Protein AF-A0AAD2K607-F1 (afdb_monomer_lite)

Radius of gyration: 15.29 Å; chains: 1; bounding box: 48×32×32 Å

Secondary structure (DSSP, 8-state):
---EEEPTT--HHHHHTSS-SEEEEE--EETTEE-S-TTT-----BTTB----THHHHHHHHHHHHHHHHSSTTSPPEEEEEPPTT-GGGSTTT---SSSEEEEEETTTTEEEEEEEHHHHHHHHHHHH--

pLDDT: mean 74.1, std 17.43, range [37.09, 93.81]

Structure (mmCIF, N/CA/C/O backbone):
data_AF-A0AAD2K607-F1
#
_entry.id   AF-A0AAD2K607-F1
#
loop_
_atom_site.group_PDB
_atom_site.id
_atom_site.type_symbol
_atom_site.label_atom_id
_atom_site.label_alt_id
_atom_site.label_comp_id
_atom_site.label_asym_id
_atom_site.label_entity_id
_atom_site.label_seq_id
_atom_site.pdbx_PDB_ins_code
_atom_site.Cartn_x
_atom_site.Cartn_y
_atom_site.Cartn_z
_atom_site.occupancy
_atom_site.B_iso_or_equiv
_atom_site.auth_seq_id
_atom_site.auth_comp_id
_atom_site.auth_asym_id
_atom_site.auth_atom_id
_atom_site.pdbx_PDB_model_num
ATOM 1 N N . MET A 1 1 ? -11.367 -6.293 9.780 1.00 55.34 1 MET A N 1
ATOM 2 C CA . MET A 1 1 ? -11.963 -6.251 8.410 1.00 55.34 1 MET A CA 1
ATOM 3 C C . MET A 1 1 ? -10.911 -6.763 7.433 1.00 55.34 1 MET A C 1
ATOM 5 O O . MET A 1 1 ? -9.760 -6.421 7.649 1.00 55.34 1 MET A O 1
ATOM 9 N N . PRO A 1 2 ? -11.234 -7.590 6.424 1.00 74.88 2 PRO A N 1
ATOM 10 C CA . PRO A 1 2 ? -10.202 -8.334 5.710 1.00 74.88 2 PRO A CA 1
ATOM 11 C C . PRO A 1 2 ? -9.373 -7.451 4.775 1.00 74.88 2 PRO A C 1
ATOM 13 O O . PRO A 1 2 ? -9.893 -6.552 4.115 1.00 74.88 2 PRO A O 1
ATOM 16 N N . LEU A 1 3 ? -8.086 -7.777 4.711 1.00 82.38 3 LEU A N 1
ATOM 17 C CA . LEU A 1 3 ? -7.164 -7.411 3.646 1.00 82.38 3 LEU A CA 1
ATOM 18 C C . LEU A 1 3 ? -7.767 -7.818 2.291 1.00 82.38 3 LEU A C 1
ATOM 20 O O . LEU A 1 3 ? -8.110 -8.986 2.090 1.00 82.38 3 LEU A O 1
ATOM 24 N N . THR A 1 4 ? -7.925 -6.874 1.367 1.00 86.25 4 THR A N 1
ATOM 25 C CA . THR A 1 4 ? -8.497 -7.144 0.039 1.00 86.25 4 THR A CA 1
ATOM 26 C C . THR A 1 4 ? -7.417 -7.126 -1.027 1.00 86.25 4 THR A C 1
ATOM 28 O O . THR A 1 4 ? -6.474 -6.349 -0.958 1.00 86.25 4 THR A O 1
ATOM 31 N N . ILE A 1 5 ? -7.545 -7.978 -2.041 1.00 84.81 5 ILE A N 1
ATOM 32 C CA . ILE A 1 5 ? -6.629 -7.982 -3.183 1.00 84.81 5 ILE A CA 1
ATOM 33 C C . ILE A 1 5 ? -7.297 -7.259 -4.349 1.00 84.81 5 ILE A C 1
ATOM 35 O O . ILE A 1 5 ? -8.440 -7.551 -4.705 1.00 84.81 5 ILE A O 1
ATOM 39 N N . VAL A 1 6 ? -6.576 -6.316 -4.949 1.00 85.12 6 VAL A N 1
ATOM 40 C CA . VAL A 1 6 ? -7.040 -5.498 -6.067 1.00 85.12 6 VAL A CA 1
ATOM 41 C C . VAL A 1 6 ? -6.417 -5.997 -7.378 1.00 85.12 6 VAL A C 1
ATOM 43 O O . VAL A 1 6 ? -5.220 -6.297 -7.407 1.00 85.12 6 VAL A O 1
ATOM 46 N N . PRO A 1 7 ? -7.186 -6.079 -8.482 1.00 78.56 7 PRO A N 1
ATOM 47 C CA . PRO A 1 7 ? -6.651 -6.457 -9.787 1.00 78.56 7 PRO A CA 1
ATOM 48 C C . PRO A 1 7 ? -5.507 -5.539 -10.237 1.00 78.56 7 PRO A C 1
ATOM 50 O O . PRO A 1 7 ? -5.608 -4.315 -10.121 1.00 78.56 7 PRO A O 1
ATOM 53 N N . ALA A 1 8 ? -4.451 -6.117 -10.817 1.00 69.25 8 ALA A N 1
ATOM 54 C CA . ALA A 1 8 ? -3.240 -5.395 -11.233 1.00 69.25 8 ALA A CA 1
ATOM 55 C C . ALA A 1 8 ? -3.479 -4.309 -12.305 1.00 69.25 8 ALA A C 1
ATOM 57 O O . ALA A 1 8 ? -2.668 -3.403 -12.481 1.00 69.25 8 ALA A O 1
ATOM 58 N N . ASN A 1 9 ? -4.594 -4.396 -13.035 1.00 72.69 9 ASN A N 1
ATOM 59 C CA . ASN A 1 9 ? -5.009 -3.449 -14.073 1.00 72.69 9 ASN A CA 1
ATOM 60 C C . ASN A 1 9 ? -5.931 -2.331 -13.555 1.00 72.69 9 ASN A C 1
ATOM 62 O O . ASN A 1 9 ? -6.478 -1.570 -14.353 1.00 72.69 9 ASN A O 1
ATOM 66 N N . THR A 1 10 ? -6.135 -2.236 -12.241 1.00 83.50 10 THR A N 1
ATOM 67 C CA . THR A 1 10 ? -6.993 -1.202 -11.656 1.00 83.50 10 THR A CA 1
ATOM 68 C C . THR A 1 10 ? -6.381 0.179 -11.870 1.00 83.50 10 THR A C 1
ATOM 70 O O . THR A 1 10 ? -5.202 0.400 -11.593 1.00 83.50 10 THR A O 1
ATOM 73 N N . ALA A 1 11 ? -7.185 1.124 -12.360 1.00 85.19 11 ALA A N 1
ATOM 74 C CA . ALA A 1 11 ? -6.729 2.489 -12.593 1.00 85.19 11 ALA A CA 1
ATOM 75 C C . ALA A 1 11 ? -6.311 3.165 -11.269 1.00 85.19 11 ALA A C 1
ATOM 77 O O . ALA A 1 11 ? -7.030 3.027 -10.277 1.00 85.19 11 ALA A O 1
ATOM 78 N N . PRO A 1 12 ? -5.222 3.959 -11.241 1.00 85.12 12 PRO A N 1
ATOM 79 C CA . PRO A 1 12 ? -4.769 4.621 -10.017 1.00 85.12 12 PRO A CA 1
ATOM 80 C C . PRO A 1 12 ? -5.841 5.488 -9.345 1.00 85.12 12 PRO A C 1
ATOM 82 O O . PRO A 1 12 ? -5.998 5.437 -8.131 1.00 85.12 12 PRO A O 1
ATOM 85 N N . ALA A 1 13 ? -6.634 6.224 -10.127 1.00 86.44 13 ALA A N 1
ATOM 86 C CA . ALA A 1 13 ? -7.725 7.039 -9.593 1.00 86.44 13 ALA A CA 1
ATOM 87 C C . ALA A 1 13 ? -8.802 6.195 -8.887 1.00 86.44 13 ALA A C 1
ATOM 89 O O . ALA A 1 13 ? -9.288 6.586 -7.833 1.00 86.44 13 ALA A O 1
ATOM 90 N N . ALA A 1 14 ? -9.105 4.998 -9.402 1.00 87.50 14 ALA A N 1
ATOM 91 C CA . ALA A 1 14 ? -10.102 4.112 -8.805 1.00 87.50 14 ALA A CA 1
ATOM 92 C C . ALA A 1 14 ? -9.671 3.573 -7.432 1.00 87.50 14 ALA A C 1
ATOM 94 O O . ALA A 1 14 ? -10.523 3.169 -6.647 1.00 87.50 14 ALA A O 1
ATOM 95 N N . LEU A 1 15 ? -8.367 3.577 -7.123 1.00 87.19 15 LEU A N 1
ATOM 96 C CA . LEU A 1 15 ? -7.866 3.210 -5.797 1.00 87.19 15 LEU A CA 1
ATOM 97 C C . LEU A 1 15 ? -8.188 4.264 -4.732 1.00 87.19 15 LEU A C 1
ATOM 99 O O . LEU A 1 15 ? -8.294 3.912 -3.563 1.00 87.19 15 LEU A O 1
ATOM 103 N N . LEU A 1 16 ? -8.356 5.531 -5.119 1.00 87.75 16 LEU A N 1
ATOM 104 C CA . LEU A 1 16 ? -8.701 6.617 -4.196 1.00 87.75 16 LEU A CA 1
ATOM 105 C C . LEU A 1 16 ? -10.179 6.592 -3.782 1.00 87.75 16 LEU A C 1
ATOM 107 O O . LEU A 1 16 ? -10.528 7.091 -2.718 1.00 87.75 16 LEU A O 1
ATOM 111 N N . ASP A 1 17 ? -11.043 6.002 -4.610 1.00 86.94 17 ASP A N 1
ATOM 112 C CA . ASP A 1 17 ? -12.476 5.831 -4.333 1.00 86.94 17 ASP A CA 1
ATOM 113 C C . ASP A 1 17 ? -12.786 4.608 -3.458 1.00 86.94 17 ASP A C 1
ATOM 115 O O . ASP A 1 17 ? -13.943 4.344 -3.117 1.00 86.94 17 ASP A O 1
ATOM 119 N N . ARG A 1 18 ? -11.763 3.826 -3.116 1.00 87.31 18 ARG A N 1
ATOM 120 C CA . ARG A 1 18 ? -11.929 2.586 -2.375 1.00 87.31 18 ARG A CA 1
ATOM 121 C C . ARG A 1 18 ? -12.277 2.825 -0.900 1.00 87.31 18 ARG A C 1
ATOM 123 O O . ARG A 1 18 ? -11.847 3.811 -0.306 1.00 87.31 18 ARG A O 1
ATOM 130 N N . PRO A 1 19 ? -13.024 1.899 -0.270 1.00 86.06 19 PRO A N 1
ATOM 131 C CA . PRO A 1 19 ? -13.371 2.003 1.143 1.00 86.06 19 PRO A CA 1
ATOM 132 C C . PRO A 1 19 ? -12.206 1.653 2.080 1.00 86.06 19 PRO A C 1
ATOM 134 O O . PRO A 1 19 ? -12.341 1.829 3.289 1.00 86.06 19 PRO A O 1
ATOM 137 N N . GLU A 1 20 ? -11.089 1.113 1.585 1.00 89.06 20 GLU A N 1
ATOM 138 C CA . GLU A 1 20 ? -9.896 0.855 2.391 1.00 89.06 20 GLU A CA 1
ATOM 139 C C . GLU A 1 20 ? -9.140 2.150 2.722 1.00 89.06 20 GLU A C 1
ATOM 141 O O . GLU A 1 20 ? -9.141 3.112 1.966 1.00 89.06 20 GLU A O 1
ATOM 146 N N . GLY A 1 21 ? -8.529 2.214 3.909 1.00 89.19 21 GLY A N 1
ATOM 147 C CA . GLY A 1 21 ? -7.772 3.405 4.339 1.00 89.19 21 GLY A CA 1
ATOM 148 C C . GLY A 1 21 ? -6.302 3.346 3.937 1.00 89.19 21 GLY A C 1
ATOM 149 O O . GLY A 1 21 ? -5.580 4.333 4.053 1.00 89.19 21 GLY A O 1
ATOM 150 N N . TYR A 1 22 ? -5.858 2.173 3.494 1.00 91.94 22 TYR A N 1
ATOM 151 C CA . TYR A 1 22 ? -4.468 1.873 3.214 1.00 91.94 22 TYR A CA 1
ATOM 152 C C . TYR A 1 22 ? -4.366 1.085 1.912 1.00 91.94 22 TYR A C 1
ATOM 154 O O . TYR A 1 22 ? -5.169 0.190 1.649 1.00 91.94 22 TYR A O 1
ATOM 162 N N . LEU A 1 23 ? -3.358 1.408 1.114 1.00 91.19 23 LEU A N 1
ATOM 163 C CA . LEU A 1 23 ? -3.007 0.707 -0.111 1.00 91.19 23 LEU A CA 1
ATOM 164 C C . LEU A 1 23 ? -1.598 0.147 0.056 1.00 91.19 23 LEU A C 1
ATOM 166 O O . LEU A 1 23 ? -0.674 0.890 0.379 1.00 91.19 23 LEU A O 1
ATOM 170 N N . VAL A 1 24 ? -1.432 -1.152 -0.154 1.00 89.19 24 VAL A N 1
ATOM 171 C CA . VAL A 1 24 ? -0.143 -1.839 -0.052 1.00 89.19 24 VAL A CA 1
ATOM 172 C C . VAL A 1 24 ? 0.294 -2.228 -1.454 1.00 89.19 24 VAL A C 1
ATOM 174 O O . VAL A 1 24 ? -0.327 -3.076 -2.089 1.00 89.19 24 VAL A O 1
ATOM 177 N N . PHE A 1 25 ? 1.349 -1.594 -1.949 1.00 86.31 25 PHE A N 1
ATOM 178 C CA . PHE A 1 25 ? 1.899 -1.842 -3.273 1.00 86.31 25 PHE A CA 1
ATOM 179 C C . PHE A 1 25 ? 3.087 -2.798 -3.185 1.00 86.31 25 PHE A C 1
ATOM 181 O O . PHE A 1 25 ? 4.110 -2.478 -2.571 1.00 86.31 25 PHE A O 1
ATOM 188 N N . TYR A 1 26 ? 2.961 -3.938 -3.859 1.00 77.94 26 TYR A N 1
ATOM 189 C CA . TYR A 1 26 ? 4.035 -4.916 -4.035 1.00 77.94 26 TYR A CA 1
ATOM 190 C C . TYR A 1 26 ? 4.560 -4.920 -5.476 1.00 77.94 26 TYR A C 1
ATOM 192 O O . TYR A 1 26 ? 3.905 -4.454 -6.416 1.00 77.94 26 TYR A O 1
ATOM 200 N N . SER A 1 27 ? 5.763 -5.467 -5.655 1.00 66.25 27 SER A N 1
ATOM 201 C CA . SER A 1 27 ? 6.216 -5.982 -6.954 1.00 66.25 27 SER A CA 1
ATOM 202 C C . SER A 1 27 ? 5.412 -7.216 -7.374 1.00 66.25 27 SER A C 1
ATOM 204 O O . SER A 1 27 ? 4.710 -7.808 -6.563 1.00 66.25 27 SER A O 1
ATOM 206 N N . ASP A 1 28 ? 5.491 -7.514 -8.668 1.00 61.16 28 ASP A N 1
ATOM 207 C CA . ASP A 1 28 ? 4.701 -8.481 -9.438 1.00 61.16 28 ASP A CA 1
ATOM 208 C C . ASP A 1 28 ? 4.460 -9.860 -8.777 1.00 61.16 28 ASP A C 1
ATOM 210 O O . ASP A 1 28 ? 5.180 -10.300 -7.882 1.00 61.16 28 ASP A O 1
ATOM 214 N N . VAL A 1 29 ? 3.446 -10.575 -9.266 1.00 53.00 29 VAL A N 1
ATOM 215 C CA . VAL A 1 29 ? 3.216 -11.984 -8.926 1.00 53.00 29 VAL A CA 1
ATOM 216 C C . VAL A 1 29 ? 3.780 -12.832 -10.054 1.00 53.00 29 VAL A C 1
ATOM 218 O O . VAL A 1 29 ? 3.199 -12.915 -11.133 1.00 53.00 29 VAL A O 1
ATOM 221 N N . GLU A 1 30 ? 4.878 -13.519 -9.789 1.00 51.53 30 GLU A N 1
ATOM 222 C CA . GLU A 1 30 ? 5.362 -14.587 -10.657 1.00 51.53 30 GLU A CA 1
ATOM 223 C C . GLU A 1 30 ? 4.885 -15.931 -10.034 1.00 51.53 30 GLU A C 1
ATOM 225 O O . GLU A 1 30 ? 5.059 -16.189 -8.841 1.00 51.53 30 GLU A O 1
ATOM 230 N N . ASP A 1 31 ? 4.156 -16.749 -10.808 1.00 46.50 31 ASP A N 1
ATOM 231 C CA . ASP A 1 31 ? 3.612 -18.074 -10.425 1.00 46.50 31 ASP A CA 1
ATOM 232 C C . ASP A 1 31 ? 2.789 -18.150 -9.117 1.00 46.50 31 ASP A C 1
ATOM 234 O O . ASP A 1 31 ? 2.913 -19.083 -8.318 1.00 46.50 31 ASP A O 1
ATOM 238 N N . GLY A 1 32 ? 1.908 -17.174 -8.875 1.00 46.19 32 GLY A N 1
ATOM 239 C CA . GLY A 1 32 ? 1.027 -17.186 -7.697 1.00 46.19 32 GLY A CA 1
ATOM 240 C C . GLY A 1 32 ? 1.770 -16.997 -6.369 1.00 46.19 32 GLY A C 1
ATOM 241 O O . GLY A 1 32 ? 1.228 -17.307 -5.306 1.00 46.19 32 GLY A O 1
ATOM 242 N N . ARG A 1 33 ? 3.015 -16.505 -6.420 1.00 44.91 33 ARG A N 1
ATOM 243 C CA . ARG A 1 33 ? 3.857 -16.219 -5.260 1.00 44.91 33 ARG A CA 1
ATOM 244 C C . ARG A 1 33 ? 4.321 -14.761 -5.277 1.00 44.91 33 ARG A C 1
ATOM 246 O O . ARG A 1 33 ? 4.550 -14.167 -6.324 1.00 44.91 33 ARG A O 1
ATOM 253 N N . MET A 1 34 ? 4.420 -14.181 -4.083 1.00 52.06 34 MET A N 1
ATOM 254 C CA . MET A 1 34 ? 4.777 -12.778 -3.857 1.00 52.06 34 MET A CA 1
ATOM 255 C C . MET A 1 34 ? 6.264 -12.566 -4.142 1.00 52.06 34 MET A C 1
ATOM 257 O O . MET A 1 34 ? 7.090 -12.847 -3.271 1.00 52.06 34 MET A O 1
ATOM 261 N N . TRP A 1 35 ? 6.626 -12.136 -5.355 1.00 54.75 35 TRP A N 1
ATOM 262 C CA . TRP A 1 35 ? 8.025 -11.976 -5.757 1.00 54.75 35 TRP A CA 1
ATOM 263 C C . TRP A 1 35 ? 8.356 -10.501 -6.040 1.00 54.75 35 TRP A C 1
ATOM 265 O O . TRP A 1 35 ? 7.765 -9.815 -6.864 1.00 54.75 35 TRP A O 1
ATOM 275 N N . CYS A 1 36 ? 9.400 -9.998 -5.387 1.00 51.25 36 CYS A N 1
ATOM 276 C CA . CYS A 1 36 ? 10.271 -9.018 -6.022 1.00 51.25 36 CYS A CA 1
ATOM 277 C C . CYS A 1 36 ? 10.933 -9.776 -7.197 1.00 51.25 36 CYS A C 1
ATOM 279 O O . CYS A 1 36 ? 11.786 -10.624 -6.956 1.00 51.25 36 CYS A O 1
ATOM 281 N N . GLY A 1 37 ? 10.412 -9.610 -8.422 1.00 39.19 37 GLY A N 1
ATOM 282 C CA . GLY A 1 37 ? 10.603 -10.543 -9.548 1.00 39.19 37 GLY A CA 1
ATOM 283 C C . GLY A 1 37 ? 12.040 -11.029 -9.782 1.00 39.19 37 GLY A C 1
ATOM 284 O O . GLY A 1 37 ? 13.015 -10.284 -9.619 1.00 39.19 37 GLY A O 1
ATOM 285 N N . ALA A 1 38 ? 12.172 -12.278 -10.236 1.00 39.78 38 ALA A N 1
ATOM 286 C CA . ALA A 1 38 ? 13.457 -12.924 -10.516 1.00 39.78 38 ALA A CA 1
ATOM 287 C C . ALA A 1 38 ? 14.309 -12.149 -11.543 1.00 39.78 38 ALA A C 1
ATOM 289 O O . ALA A 1 38 ? 15.536 -12.217 -11.530 1.00 39.78 38 ALA A O 1
ATOM 290 N N . SER A 1 39 ? 13.674 -11.333 -12.386 1.00 42.41 39 SER A N 1
ATOM 291 C CA . SER A 1 39 ? 14.319 -10.451 -13.367 1.00 42.41 39 SER A CA 1
ATOM 292 C C . SER A 1 39 ? 15.076 -9.255 -12.759 1.00 42.41 39 SER A C 1
ATOM 294 O O . SER A 1 39 ? 15.898 -8.646 -13.443 1.00 42.41 39 SER A O 1
ATOM 296 N N . THR A 1 40 ? 14.880 -8.949 -11.470 1.00 42.06 40 THR A N 1
ATOM 297 C CA . THR A 1 40 ? 15.754 -8.050 -10.683 1.00 42.06 40 THR A CA 1
ATOM 298 C C . THR A 1 40 ? 16.781 -8.792 -9.821 1.00 42.06 40 THR A C 1
ATOM 300 O O . THR A 1 40 ? 17.758 -8.194 -9.367 1.00 42.06 40 THR A O 1
ATOM 303 N N . CYS A 1 41 ? 16.631 -10.110 -9.687 1.00 41.16 41 CYS A N 1
ATOM 304 C CA . CYS A 1 41 ? 17.614 -11.025 -9.116 1.00 41.16 41 CYS A CA 1
ATOM 305 C C . CYS A 1 41 ? 18.551 -11.569 -10.206 1.00 41.16 41 CYS A C 1
ATOM 307 O O . CYS A 1 41 ? 18.769 -12.772 -10.317 1.00 41.16 41 CYS A O 1
ATOM 309 N N . PHE A 1 42 ? 19.140 -10.690 -11.019 1.00 37.09 42 PHE A N 1
ATOM 310 C CA . PHE A 1 42 ? 20.325 -11.098 -11.771 1.00 37.09 42 PHE A CA 1
ATOM 311 C C . PHE A 1 42 ? 21.478 -11.336 -10.783 1.00 37.09 42 PHE A C 1
ATOM 313 O O . PHE A 1 42 ? 21.641 -10.538 -9.851 1.00 37.09 42 PHE A O 1
ATOM 320 N N . PRO A 1 43 ? 22.316 -12.372 -10.972 1.00 40.47 43 PRO A N 1
ATOM 321 C CA . PRO A 1 43 ? 23.604 -12.438 -10.299 1.00 40.4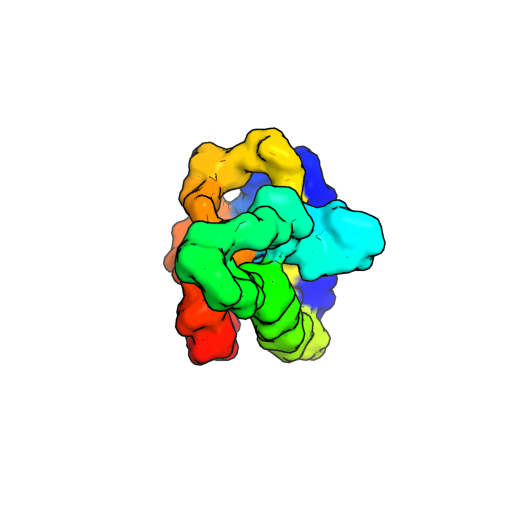7 43 PRO A CA 1
ATOM 322 C C . PRO A 1 43 ? 24.424 -11.210 -10.719 1.00 40.47 43 PRO A C 1
ATOM 324 O O . PRO A 1 43 ? 24.985 -11.147 -11.809 1.00 40.47 43 PRO A O 1
ATOM 327 N N . GLY A 1 44 ? 24.440 -10.182 -9.874 1.00 39.66 44 GLY A N 1
ATOM 328 C CA . GLY A 1 44 ? 25.330 -9.043 -10.031 1.00 39.66 44 GLY A CA 1
ATOM 329 C C . GLY A 1 44 ? 26.692 -9.426 -9.475 1.00 39.66 44 GLY A C 1
ATOM 330 O O . GLY A 1 44 ? 26.868 -9.416 -8.260 1.00 39.66 44 GLY A O 1
ATOM 331 N N . HIS A 1 45 ? 27.641 -9.777 -10.343 1.00 41.44 45 HIS A N 1
ATOM 332 C CA . HIS A 1 45 ? 29.033 -9.965 -9.941 1.00 41.44 45 HIS A CA 1
ATOM 333 C C . HIS A 1 45 ? 29.616 -8.623 -9.477 1.00 41.44 45 HIS A C 1
ATOM 335 O O . HIS A 1 45 ? 29.820 -7.716 -10.282 1.00 41.44 45 HIS A O 1
ATOM 341 N N . LEU A 1 46 ? 29.924 -8.508 -8.185 1.00 42.88 46 LEU A N 1
ATOM 342 C CA . LEU A 1 46 ? 30.884 -7.528 -7.679 1.00 42.88 46 LEU A CA 1
ATOM 343 C C . LEU A 1 46 ? 32.192 -8.290 -7.402 1.00 42.88 46 LEU A C 1
ATOM 345 O O . LEU A 1 46 ? 32.516 -8.616 -6.264 1.00 42.88 46 LEU A O 1
ATOM 349 N N . GLY A 1 47 ? 32.893 -8.676 -8.472 1.00 51.81 47 GLY A N 1
ATOM 350 C CA . GLY A 1 47 ? 34.025 -9.614 -8.394 1.00 51.81 47 GLY A CA 1
ATOM 351 C C . GLY A 1 47 ? 33.587 -11.071 -8.173 1.00 51.81 47 GLY A C 1
ATOM 352 O O . GLY A 1 47 ? 32.487 -11.437 -8.564 1.00 51.81 47 GLY A O 1
ATOM 353 N N . ASP A 1 48 ? 34.437 -11.905 -7.563 1.00 43.66 48 ASP A N 1
ATOM 354 C CA . ASP A 1 48 ? 34.260 -13.370 -7.412 1.00 43.66 48 ASP A CA 1
ATOM 355 C C . ASP A 1 48 ? 33.432 -13.788 -6.170 1.00 43.66 48 ASP A C 1
ATOM 357 O O . ASP A 1 48 ? 33.387 -14.953 -5.782 1.00 43.66 48 ASP A O 1
ATOM 361 N N . LEU A 1 49 ? 32.782 -12.826 -5.502 1.00 44.12 49 LEU A N 1
ATOM 362 C CA . LEU A 1 49 ? 31.950 -13.080 -4.326 1.00 44.12 49 LEU A CA 1
ATOM 363 C C . LEU A 1 49 ? 30.473 -13.147 -4.732 1.00 44.12 49 LEU A C 1
ATOM 365 O O . LEU A 1 49 ? 29.899 -12.168 -5.212 1.00 44.12 49 LEU A O 1
ATOM 369 N N . MET A 1 50 ? 29.845 -14.299 -4.497 1.00 45.03 50 MET A N 1
ATOM 370 C CA . MET A 1 50 ? 28.411 -14.518 -4.683 1.00 45.03 50 MET A CA 1
ATOM 371 C C . MET A 1 50 ? 27.629 -13.732 -3.615 1.00 45.03 50 MET A C 1
ATOM 373 O O . MET A 1 50 ? 27.253 -14.263 -2.574 1.00 45.03 50 MET A O 1
ATOM 377 N N . LEU A 1 51 ? 27.419 -12.433 -3.835 1.00 45.34 51 LEU A N 1
ATOM 378 C CA . LEU A 1 51 ? 26.550 -11.627 -2.981 1.00 45.34 51 LEU A CA 1
ATOM 379 C C . LEU A 1 51 ? 25.095 -11.930 -3.336 1.00 45.34 51 LEU A C 1
ATOM 381 O O . LEU A 1 51 ? 24.573 -11.501 -4.366 1.00 45.34 51 LEU A O 1
ATOM 385 N N . MET A 1 52 ? 24.437 -12.679 -2.457 1.00 41.56 52 MET A N 1
ATOM 386 C CA . MET A 1 52 ? 22.994 -12.879 -2.472 1.00 41.56 52 MET A CA 1
ATOM 387 C C . MET A 1 52 ? 22.340 -11.513 -2.223 1.00 41.56 52 MET A C 1
ATOM 389 O O . MET A 1 52 ? 22.340 -11.013 -1.101 1.00 41.56 52 MET A O 1
ATOM 393 N N . ARG A 1 53 ? 21.870 -10.841 -3.280 1.00 43.53 53 ARG A N 1
ATOM 394 C CA . ARG A 1 53 ? 21.194 -9.544 -3.123 1.00 43.53 53 ARG A CA 1
ATOM 395 C C . ARG A 1 53 ? 19.879 -9.778 -2.351 1.00 43.53 53 ARG A C 1
ATOM 397 O O . ARG A 1 53 ? 19.106 -10.639 -2.769 1.00 43.53 53 ARG A O 1
ATOM 404 N N . PRO A 1 54 ? 19.608 -9.036 -1.261 1.00 45.22 54 PRO A N 1
ATOM 405 C CA . PRO A 1 54 ? 18.552 -9.355 -0.290 1.00 45.22 54 PRO A CA 1
ATOM 406 C C . PRO A 1 54 ? 17.117 -9.088 -0.771 1.00 45.22 54 PRO A C 1
ATOM 408 O O . PRO A 1 54 ? 16.181 -9.453 -0.077 1.00 45.22 54 PRO A O 1
ATOM 411 N N . SER A 1 55 ? 16.920 -8.579 -1.991 1.00 47.72 55 SER A N 1
ATOM 412 C CA . SER A 1 55 ? 15.620 -8.112 -2.506 1.00 47.72 55 SER A CA 1
ATOM 413 C C . SER A 1 55 ? 14.446 -9.101 -2.381 1.00 47.72 55 SER A C 1
ATOM 415 O O . SER A 1 55 ? 13.294 -8.676 -2.356 1.00 47.72 55 SER A O 1
ATOM 417 N N . MET A 1 56 ? 14.696 -10.414 -2.301 1.00 47.72 56 MET A N 1
ATOM 418 C CA . MET A 1 56 ? 13.633 -11.420 -2.177 1.00 47.72 56 MET A CA 1
ATOM 419 C C . MET A 1 56 ? 13.133 -11.617 -0.733 1.00 47.72 56 MET A C 1
ATOM 421 O O . MET A 1 56 ? 11.999 -12.057 -0.537 1.00 47.72 56 MET A O 1
AT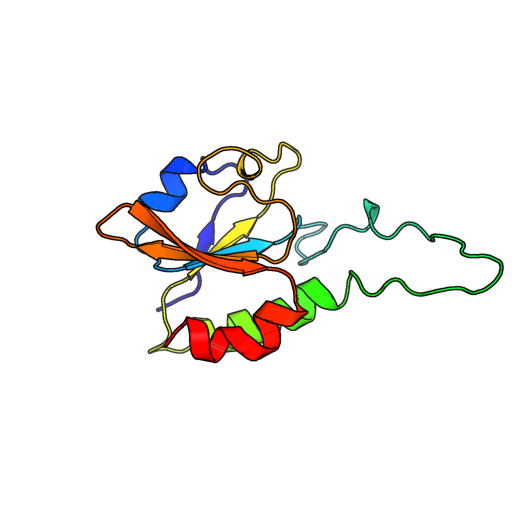OM 425 N N . GLN A 1 57 ? 13.948 -11.300 0.280 1.00 53.81 57 GLN A N 1
ATOM 426 C CA . GLN A 1 57 ? 13.509 -11.314 1.682 1.00 53.81 57 GLN A CA 1
ATOM 427 C C . GLN A 1 57 ? 12.645 -10.100 2.007 1.00 53.81 57 GLN A C 1
ATOM 429 O O . GLN A 1 57 ? 11.737 -10.215 2.828 1.00 53.81 57 GLN A O 1
ATOM 434 N N . ASP A 1 58 ? 12.848 -8.998 1.294 1.00 63.12 58 ASP A N 1
ATOM 435 C CA . ASP A 1 58 ? 12.268 -7.713 1.657 1.00 63.12 58 ASP A CA 1
ATOM 436 C C . ASP A 1 58 ? 10.754 -7.674 1.433 1.00 63.12 58 ASP A C 1
ATOM 438 O O . ASP A 1 58 ? 9.975 -7.372 2.339 1.00 63.12 58 ASP A O 1
ATOM 442 N N . CYS A 1 59 ? 10.314 -8.125 0.257 1.00 65.00 59 CYS A N 1
ATOM 443 C CA . CYS A 1 59 ? 8.899 -8.304 -0.062 1.00 65.00 59 CYS A CA 1
ATOM 444 C C . CYS A 1 59 ? 8.191 -9.269 0.919 1.00 65.00 59 CYS A C 1
ATOM 446 O O . CYS A 1 59 ? 7.046 -9.035 1.309 1.00 65.00 59 CYS A O 1
ATOM 448 N N . ARG A 1 60 ? 8.870 -10.350 1.332 1.00 68.62 60 ARG A N 1
ATOM 449 C CA . ARG A 1 60 ? 8.292 -11.407 2.177 1.00 68.62 60 ARG A CA 1
ATOM 450 C C . ARG A 1 60 ? 8.189 -10.994 3.641 1.00 68.62 60 ARG A C 1
ATOM 452 O O . ARG A 1 60 ? 7.154 -11.208 4.260 1.00 68.62 60 ARG A O 1
ATOM 459 N N . ALA A 1 61 ? 9.244 -10.390 4.179 1.00 73.38 61 ALA A N 1
ATOM 460 C CA . ALA A 1 61 ? 9.250 -9.892 5.547 1.00 73.38 61 ALA A CA 1
ATOM 461 C C . ALA A 1 61 ? 8.190 -8.798 5.736 1.00 73.38 61 ALA A C 1
ATOM 463 O O . ALA A 1 61 ? 7.543 -8.742 6.776 1.00 73.38 61 ALA A O 1
ATOM 464 N N . VAL A 1 62 ? 7.964 -7.964 4.715 1.00 80.94 62 VAL A N 1
ATOM 465 C CA . VAL A 1 62 ? 6.884 -6.972 4.736 1.00 80.94 62 VAL A CA 1
ATOM 466 C C . VAL A 1 62 ? 5.499 -7.616 4.682 1.00 80.94 62 VAL A C 1
ATOM 468 O O . VAL A 1 62 ? 4.619 -7.156 5.406 1.00 80.94 62 VAL A O 1
ATOM 471 N N . ASP A 1 63 ? 5.282 -8.667 3.883 1.00 80.88 63 ASP A N 1
ATOM 472 C CA . ASP A 1 63 ? 3.995 -9.384 3.871 1.00 80.88 63 ASP A CA 1
ATOM 473 C C . ASP A 1 63 ? 3.635 -9.957 5.245 1.00 80.88 63 ASP A C 1
ATOM 475 O O . ASP A 1 63 ? 2.535 -9.696 5.720 1.00 80.88 63 ASP A O 1
ATOM 479 N N . ASP A 1 64 ? 4.567 -10.600 5.953 1.00 82.62 64 ASP A N 1
ATOM 480 C CA . ASP A 1 64 ? 4.291 -11.123 7.300 1.00 82.62 64 ASP A CA 1
ATOM 481 C C . ASP A 1 64 ? 3.795 -10.019 8.259 1.00 82.62 64 ASP A C 1
ATOM 483 O O . ASP A 1 64 ? 2.836 -10.216 9.015 1.00 82.62 64 ASP A O 1
ATOM 487 N N . VAL A 1 65 ? 4.404 -8.827 8.209 1.00 86.44 65 VAL A N 1
ATOM 488 C CA . VAL A 1 65 ? 3.986 -7.684 9.040 1.00 86.44 65 VAL A CA 1
ATOM 489 C C . VAL A 1 65 ? 2.634 -7.133 8.574 1.00 86.44 65 VAL A C 1
ATOM 491 O O . VAL A 1 65 ? 1.757 -6.902 9.403 1.00 86.44 65 VAL A O 1
ATOM 494 N N . VAL A 1 66 ? 2.419 -6.976 7.266 1.00 87.12 66 VAL A N 1
ATOM 495 C CA . VAL A 1 66 ? 1.147 -6.508 6.686 1.00 87.12 66 VAL A CA 1
ATOM 496 C C . VAL A 1 66 ? 0.002 -7.453 7.052 1.00 87.12 66 VAL A C 1
ATOM 498 O O . VAL A 1 66 ? -1.021 -7.002 7.571 1.00 87.12 66 VAL A O 1
ATOM 501 N N . GLN A 1 67 ? 0.177 -8.761 6.865 1.00 85.81 67 GLN A N 1
ATOM 502 C CA . GLN A 1 67 ? -0.810 -9.773 7.235 1.00 85.81 67 GLN A CA 1
ATOM 503 C C . GLN A 1 67 ? -1.131 -9.694 8.726 1.00 85.81 67 GLN A C 1
ATOM 505 O O . GLN A 1 67 ? -2.304 -9.644 9.096 1.00 85.81 67 GLN A O 1
ATOM 510 N N . LYS A 1 68 ? -0.113 -9.613 9.589 1.00 85.69 68 LYS A N 1
ATOM 511 C CA . LYS A 1 68 ? -0.297 -9.501 11.041 1.00 85.69 68 LYS A CA 1
ATOM 512 C C . LYS A 1 68 ? -1.055 -8.228 11.436 1.00 85.69 68 LYS A C 1
ATOM 514 O O . LYS A 1 68 ? -1.908 -8.280 12.319 1.00 85.69 68 LYS A O 1
ATOM 519 N N . THR A 1 69 ? -0.756 -7.094 10.803 1.00 87.25 69 THR A N 1
ATOM 520 C CA . THR A 1 69 ? -1.358 -5.795 11.133 1.00 87.25 69 THR A CA 1
ATOM 521 C C . THR A 1 69 ? -2.794 -5.663 10.623 1.00 87.25 69 THR A C 1
ATOM 523 O O . THR A 1 69 ? -3.663 -5.193 11.358 1.00 87.25 69 THR A O 1
ATOM 526 N N . PHE A 1 70 ? -3.063 -6.071 9.382 1.00 87.31 70 PHE A N 1
ATOM 527 C CA . PHE A 1 70 ? -4.343 -5.813 8.714 1.00 87.31 70 PHE A CA 1
ATOM 528 C C . PHE A 1 70 ? -5.316 -7.004 8.741 1.00 87.31 70 PHE A C 1
ATOM 530 O O . PHE A 1 70 ? -6.509 -6.806 8.525 1.00 87.31 70 PHE A O 1
ATOM 537 N N . SER A 1 71 ? -4.866 -8.227 9.051 1.00 80.75 71 SER A N 1
ATOM 538 C CA . SER A 1 71 ?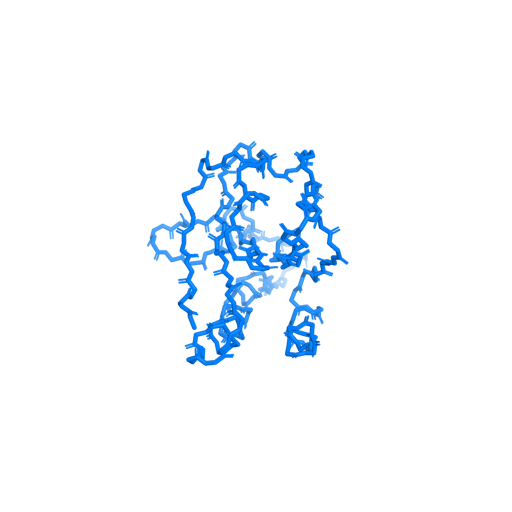 -5.769 -9.389 9.185 1.00 80.75 71 SER A CA 1
ATOM 539 C C . SER A 1 71 ? -6.446 -9.490 10.553 1.00 80.75 71 SER A C 1
ATOM 541 O O . SER A 1 71 ? -7.293 -10.361 10.759 1.00 80.75 71 SER A O 1
ATOM 543 N N . ALA A 1 72 ? -6.103 -8.614 11.501 1.00 79.25 72 ALA A N 1
ATOM 544 C CA . ALA A 1 72 ? -6.767 -8.573 12.796 1.00 79.25 72 ALA A CA 1
ATOM 545 C C . ALA A 1 72 ? -8.268 -8.211 12.640 1.00 79.25 72 ALA A C 1
ATOM 547 O O . ALA A 1 72 ? -8.617 -7.374 11.799 1.00 79.25 72 ALA A O 1
ATOM 548 N N . PRO A 1 73 ? -9.182 -8.789 13.448 1.00 74.38 73 PRO A N 1
ATOM 549 C CA . PRO A 1 73 ? -10.617 -8.485 13.381 1.00 74.38 73 PRO A CA 1
ATOM 550 C C . PRO A 1 73 ? -10.907 -6.984 13.513 1.00 74.38 73 PRO A C 1
ATOM 552 O O . PRO A 1 73 ? -11.642 -6.429 12.689 1.00 74.38 73 PRO A O 1
ATOM 555 N N . ASP A 1 74 ? -10.218 -6.343 14.460 1.00 78.25 74 ASP A N 1
ATOM 556 C CA . ASP A 1 74 ? -10.261 -4.905 14.758 1.00 78.25 74 ASP A CA 1
ATOM 557 C C . ASP A 1 74 ? -9.159 -4.108 14.033 1.00 78.25 74 ASP A C 1
ATOM 559 O O . ASP A 1 74 ? -8.923 -2.937 14.325 1.00 78.25 74 ASP A O 1
ATOM 563 N N . GLY A 1 75 ? -8.447 -4.751 13.102 1.00 75.19 75 GLY A N 1
ATOM 564 C CA . GLY A 1 75 ? -7.385 -4.133 12.320 1.00 75.19 75 GLY A CA 1
ATOM 565 C C . GLY A 1 75 ? -7.915 -3.128 11.288 1.00 75.19 75 GLY A C 1
ATOM 566 O O . GLY A 1 75 ? -9.081 -3.209 10.873 1.00 75.19 75 GLY A O 1
ATOM 567 N N . PRO A 1 76 ? -7.061 -2.192 10.831 1.00 85.88 76 PRO A N 1
ATOM 568 C CA . PRO A 1 76 ? -7.416 -1.267 9.762 1.00 85.88 76 PRO A CA 1
ATOM 569 C C . PRO A 1 76 ? -7.716 -2.028 8.466 1.00 85.88 76 PRO A C 1
ATOM 571 O O . PRO A 1 76 ? -7.210 -3.124 8.246 1.00 85.88 76 PRO A O 1
ATOM 574 N N . SER A 1 77 ? -8.508 -1.439 7.569 1.00 88.56 77 SER A N 1
ATOM 575 C CA . SER A 1 77 ? -8.732 -2.029 6.245 1.00 88.56 77 SER A CA 1
ATOM 576 C C . SER A 1 77 ? -7.675 -1.566 5.244 1.00 88.56 77 SER A C 1
ATOM 578 O O . SER A 1 77 ? -7.459 -0.360 5.065 1.00 88.56 77 SER A O 1
ATOM 580 N N . ALA A 1 78 ? -7.052 -2.534 4.573 1.00 89.75 78 ALA A N 1
ATOM 581 C CA . ALA A 1 78 ? -6.034 -2.311 3.556 1.00 89.75 78 ALA A CA 1
ATOM 582 C C . ALA A 1 78 ? -6.315 -3.116 2.286 1.00 89.75 78 ALA A C 1
ATOM 584 O O . ALA A 1 78 ? -6.846 -4.227 2.348 1.00 89.75 78 ALA A O 1
ATOM 585 N N . ALA A 1 79 ? -5.922 -2.548 1.149 1.00 89.94 79 ALA A N 1
ATOM 586 C CA . ALA A 1 79 ? -6.020 -3.180 -0.153 1.00 89.94 79 ALA A CA 1
ATOM 587 C C . ALA A 1 79 ? -4.618 -3.431 -0.727 1.00 89.94 79 ALA A C 1
ATOM 589 O O . ALA A 1 79 ? -3.823 -2.502 -0.870 1.00 89.94 79 ALA A O 1
ATOM 590 N N . ILE A 1 80 ? -4.313 -4.680 -1.068 1.00 87.44 80 ILE A N 1
ATOM 591 C CA . ILE A 1 80 ? -3.097 -5.065 -1.778 1.00 87.44 80 ILE A CA 1
ATOM 592 C C . ILE A 1 80 ? -3.266 -4.761 -3.262 1.00 87.44 80 ILE A C 1
ATOM 594 O O . ILE A 1 80 ? -4.208 -5.230 -3.901 1.00 87.44 80 ILE A O 1
ATOM 598 N N . VAL A 1 81 ? -2.317 -4.015 -3.815 1.00 84.56 81 VAL A N 1
ATOM 599 C CA . VAL A 1 81 ? -2.258 -3.643 -5.223 1.00 84.56 81 VAL A CA 1
ATOM 600 C C . VAL A 1 81 ? -0.998 -4.233 -5.843 1.00 84.56 81 VAL A C 1
ATOM 602 O O . VAL A 1 81 ? 0.126 -3.912 -5.450 1.00 84.56 81 VAL A O 1
ATOM 605 N N . TRP A 1 82 ? -1.196 -5.075 -6.852 1.00 75.50 82 TRP A N 1
ATOM 606 C CA . TRP A 1 82 ? -0.103 -5.641 -7.633 1.00 75.50 82 TRP A CA 1
ATOM 607 C C . TRP A 1 82 ? 0.322 -4.686 -8.736 1.00 75.50 82 TRP A C 1
ATOM 609 O O . TRP A 1 82 ? -0.506 -4.105 -9.445 1.00 75.50 82 TRP A O 1
ATOM 619 N N . ARG A 1 83 ? 1.630 -4.558 -8.923 1.00 67.88 83 ARG A N 1
ATOM 620 C CA . ARG A 1 83 ? 2.175 -3.792 -10.034 1.00 67.88 83 ARG A CA 1
ATOM 621 C C . ARG A 1 83 ? 2.114 -4.616 -11.323 1.00 67.88 83 ARG A C 1
ATOM 623 O O . ARG A 1 83 ? 2.819 -5.605 -11.443 1.00 67.88 83 ARG A O 1
ATOM 630 N N . ALA A 1 84 ? 1.354 -4.152 -12.316 1.00 54.28 84 ALA A N 1
ATOM 631 C CA . ALA A 1 84 ? 1.477 -4.640 -13.691 1.00 54.28 84 ALA A CA 1
ATOM 632 C C . ALA A 1 84 ? 2.772 -4.109 -14.358 1.00 54.28 84 ALA A C 1
ATOM 634 O O . ALA A 1 84 ? 3.225 -3.003 -14.019 1.00 54.28 84 ALA A O 1
ATOM 635 N N . PRO A 1 85 ? 3.337 -4.808 -15.366 1.00 52.19 85 PRO A N 1
ATOM 636 C CA . PRO A 1 85 ? 4.539 -4.372 -16.090 1.00 52.19 85 PRO A CA 1
ATOM 637 C C . PRO A 1 85 ? 4.448 -2.942 -16.649 1.00 52.19 85 PRO A C 1
ATOM 639 O O . PRO A 1 85 ? 5.449 -2.228 -16.704 1.00 52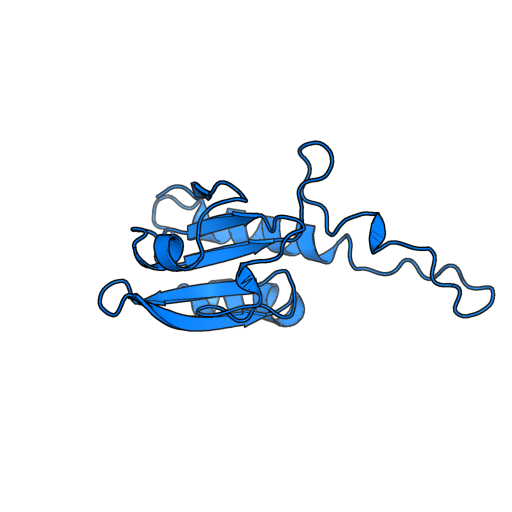.19 85 PRO A O 1
ATOM 642 N N . SER A 1 86 ? 3.237 -2.485 -16.988 1.00 55.84 86 SER A N 1
ATOM 643 C CA . SER A 1 86 ? 2.946 -1.148 -17.525 1.00 55.84 86 SER A CA 1
ATOM 644 C C . SER A 1 86 ? 3.007 -0.001 -16.503 1.00 55.84 86 SER A C 1
ATOM 646 O O . SER A 1 86 ? 2.850 1.151 -16.888 1.00 55.84 86 SER A O 1
ATOM 648 N N . ASN A 1 87 ? 3.258 -0.287 -15.221 1.00 64.38 87 ASN A N 1
ATOM 649 C CA . ASN A 1 87 ? 3.531 0.662 -14.134 1.00 64.38 87 ASN A CA 1
ATOM 650 C C . ASN A 1 87 ? 2.772 2.004 -14.180 1.00 64.38 87 ASN A C 1
ATOM 652 O O . ASN A 1 87 ? 3.352 3.080 -14.020 1.00 64.38 87 ASN A O 1
ATOM 656 N N . VAL A 1 88 ? 1.453 1.930 -14.346 1.00 76.81 88 VAL A N 1
ATOM 657 C CA . VAL A 1 88 ? 0.555 3.096 -14.321 1.00 76.81 88 VAL A CA 1
ATOM 658 C C . VAL A 1 88 ? 0.625 3.875 -12.999 1.00 76.81 88 VAL A C 1
ATOM 660 O O . VAL A 1 88 ? 0.285 5.052 -12.952 1.00 76.81 88 VAL A O 1
ATOM 663 N N . PHE A 1 89 ? 1.137 3.250 -11.935 1.00 79.69 89 PHE A N 1
ATOM 664 C CA . PHE A 1 89 ? 1.293 3.842 -10.606 1.00 79.69 89 PHE A CA 1
ATOM 665 C C . PHE A 1 89 ? 2.562 4.699 -10.435 1.00 79.69 89 PHE A C 1
ATOM 667 O O . PHE A 1 89 ? 2.704 5.371 -9.414 1.00 79.69 89 PHE A O 1
ATOM 674 N N . ARG A 1 90 ? 3.471 4.732 -11.427 1.00 79.62 90 ARG A N 1
ATOM 675 C CA . ARG A 1 90 ? 4.576 5.715 -11.484 1.00 79.62 90 ARG A CA 1
ATOM 676 C C . ARG A 1 90 ? 4.104 7.129 -11.823 1.00 79.62 90 ARG A C 1
ATOM 678 O O . ARG A 1 90 ? 4.842 8.082 -11.589 1.00 79.62 90 ARG A O 1
ATOM 685 N N . GLY A 1 91 ? 2.903 7.256 -12.381 1.00 80.00 91 GLY A N 1
ATOM 686 C CA . GLY A 1 91 ? 2.251 8.535 -12.633 1.00 80.00 91 GLY A CA 1
ATOM 687 C C . GLY A 1 91 ? 1.473 9.048 -11.424 1.00 80.00 91 GLY A C 1
ATOM 688 O O . GLY A 1 91 ? 1.538 8.504 -10.319 1.00 80.00 91 GLY A O 1
ATOM 689 N N . GLU A 1 92 ? 0.710 10.112 -11.642 1.00 81.25 92 GLU A N 1
ATOM 690 C CA . GLU A 1 92 ? -0.249 10.596 -10.651 1.00 81.25 92 GLU A CA 1
ATOM 691 C C . GLU A 1 92 ? -1.377 9.577 -10.424 1.00 81.25 92 GLU A C 1
ATOM 693 O O . GLU A 1 92 ? -1.774 8.879 -11.361 1.00 81.25 92 GLU A O 1
ATOM 698 N N . PRO A 1 93 ? -1.889 9.455 -9.186 1.00 84.19 93 PRO A N 1
ATOM 699 C CA . PRO A 1 93 ? -1.615 10.301 -8.017 1.00 84.19 93 PRO A CA 1
ATOM 700 C C . PRO A 1 93 ? -0.442 9.830 -7.133 1.00 84.19 93 PRO A C 1
ATOM 702 O O . PRO A 1 93 ? 0.064 10.617 -6.341 1.00 84.19 93 PRO A O 1
ATOM 705 N N . PHE A 1 94 ? 0.024 8.583 -7.263 1.00 85.88 94 PHE A N 1
ATOM 706 C CA . PHE A 1 94 ? 0.913 7.967 -6.262 1.00 85.88 94 PHE A CA 1
ATOM 707 C C . PHE A 1 94 ? 2.412 8.179 -6.513 1.00 85.88 94 PHE A C 1
ATOM 709 O O . PHE A 1 94 ? 3.190 8.232 -5.558 1.00 85.88 94 PHE A O 1
ATOM 716 N N . LYS A 1 95 ? 2.838 8.316 -7.777 1.00 86.25 95 LYS A N 1
ATOM 717 C CA . LYS A 1 95 ? 4.250 8.490 -8.174 1.00 86.25 95 LYS A CA 1
ATOM 718 C C . LYS A 1 95 ? 5.174 7.461 -7.504 1.00 86.25 95 LYS A C 1
ATOM 720 O O . LYS A 1 95 ? 6.170 7.819 -6.878 1.00 86.25 95 LYS A O 1
ATOM 725 N N . LEU A 1 96 ? 4.817 6.178 -7.581 1.00 80.88 96 LEU A N 1
ATOM 726 C CA . LEU A 1 96 ? 5.559 5.104 -6.916 1.00 80.88 96 LEU A CA 1
ATOM 727 C C . LEU A 1 96 ? 6.933 4.894 -7.559 1.00 80.88 96 LEU A C 1
ATOM 729 O O . LEU A 1 96 ? 7.038 4.520 -8.729 1.00 80.88 96 LEU A O 1
ATOM 733 N N . THR A 1 97 ? 7.997 5.096 -6.789 1.00 76.50 97 THR A N 1
ATOM 734 C CA . THR A 1 97 ? 9.384 4.949 -7.255 1.00 76.50 97 THR A CA 1
ATOM 735 C C . THR A 1 97 ? 9.987 3.596 -6.887 1.00 76.50 97 THR A C 1
ATOM 737 O O . THR A 1 97 ? 10.736 3.031 -7.686 1.00 76.50 97 THR A O 1
ATOM 740 N N . VAL A 1 98 ? 9.612 3.052 -5.730 1.00 76.44 98 VAL A N 1
ATOM 741 C CA . VAL A 1 98 ? 10.143 1.816 -5.143 1.00 76.44 98 VAL A CA 1
ATOM 742 C C . VAL A 1 98 ? 9.005 0.969 -4.568 1.00 76.44 98 VAL A C 1
ATOM 744 O O . VAL A 1 98 ? 7.887 1.446 -4.391 1.00 76.44 98 VAL A O 1
ATOM 747 N N . VAL A 1 99 ? 9.280 -0.311 -4.351 1.00 77.25 99 VAL A N 1
ATOM 748 C CA . VAL A 1 99 ? 8.394 -1.282 -3.703 1.00 77.25 99 VAL A CA 1
ATOM 749 C C . VAL A 1 99 ? 9.217 -2.073 -2.677 1.00 77.25 99 VAL A C 1
ATOM 751 O O . VAL A 1 99 ? 10.411 -2.246 -2.919 1.00 77.25 99 VAL A O 1
ATOM 754 N N . PRO A 1 100 ? 8.617 -2.574 -1.583 1.00 80.25 100 PRO A N 1
ATOM 755 C CA . PRO A 1 100 ? 7.221 -2.376 -1.191 1.00 80.25 100 PRO A CA 1
ATOM 756 C C . PRO A 1 100 ? 6.934 -0.924 -0.764 1.00 80.25 100 PRO A C 1
ATOM 758 O O . PRO A 1 100 ? 7.822 -0.192 -0.336 1.00 80.25 100 PRO A O 1
ATOM 761 N N . THR A 1 101 ? 5.696 -0.462 -0.946 1.00 87.12 101 THR A N 1
ATOM 762 C CA . THR A 1 101 ? 5.252 0.869 -0.485 1.00 87.12 101 THR A CA 1
ATOM 763 C C . THR A 1 101 ? 3.838 0.786 0.062 1.00 87.12 101 THR A C 1
ATOM 765 O O . THR A 1 101 ? 2.948 0.245 -0.588 1.00 87.12 101 THR A O 1
ATOM 768 N N . ILE A 1 102 ? 3.615 1.351 1.243 1.00 91.00 102 ILE A N 1
ATOM 769 C CA . ILE A 1 102 ? 2.302 1.426 1.882 1.00 91.00 102 ILE A CA 1
ATOM 770 C C . ILE A 1 102 ? 1.859 2.876 1.879 1.00 91.00 102 ILE A C 1
ATOM 772 O O . ILE A 1 102 ? 2.561 3.737 2.393 1.00 91.00 102 ILE A O 1
ATOM 776 N N . VAL A 1 103 ? 0.686 3.148 1.325 1.00 92.50 103 VAL A N 1
ATOM 777 C CA . VAL A 1 103 ? 0.111 4.488 1.231 1.00 92.50 103 VAL A CA 1
ATOM 778 C C . VAL A 1 103 ? -1.129 4.560 2.110 1.00 92.50 103 VAL A C 1
ATOM 780 O O . VAL A 1 103 ? -1.995 3.692 2.034 1.00 92.50 103 VAL A O 1
ATOM 783 N N . LYS A 1 104 ? -1.231 5.598 2.938 1.00 93.00 104 LYS A N 1
ATOM 784 C CA . LYS A 1 104 ? -2.431 5.935 3.707 1.00 93.00 104 LYS A CA 1
ATOM 785 C C . LYS A 1 104 ? -3.249 6.956 2.931 1.00 93.00 104 LYS A C 1
ATOM 787 O O . LYS A 1 104 ? -2.730 7.997 2.521 1.00 93.00 104 LYS A O 1
ATOM 792 N N . ILE A 1 105 ? -4.524 6.648 2.746 1.00 91.81 105 ILE A N 1
ATOM 793 C CA . ILE A 1 105 ? -5.473 7.451 1.983 1.00 91.81 105 ILE A CA 1
ATOM 794 C C . ILE A 1 105 ? -6.469 8.089 2.941 1.00 91.81 105 ILE A C 1
ATOM 796 O O . ILE A 1 105 ? -7.067 7.413 3.781 1.00 91.81 105 ILE A O 1
ATOM 800 N N . ASP A 1 106 ? -6.666 9.394 2.793 1.00 89.56 106 ASP A N 1
ATOM 801 C CA . ASP A 1 106 ? -7.805 10.073 3.387 1.00 89.56 106 ASP A CA 1
ATOM 802 C C . ASP A 1 106 ? -9.049 9.775 2.553 1.00 89.56 106 ASP A C 1
ATOM 804 O O . ASP A 1 106 ? -9.126 10.123 1.374 1.00 89.56 106 ASP A O 1
ATOM 808 N N . ARG A 1 107 ? -10.029 9.109 3.163 1.00 84.00 107 ARG A N 1
ATOM 809 C CA . ARG A 1 107 ? -11.259 8.692 2.474 1.00 84.00 107 ARG A CA 1
ATOM 810 C C . ARG A 1 107 ? -12.200 9.854 2.166 1.00 84.00 107 ARG A C 1
ATOM 812 O O . ARG A 1 107 ? -13.058 9.714 1.300 1.00 84.00 107 ARG A O 1
ATOM 819 N N . GLN A 1 108 ? -12.087 10.967 2.886 1.00 84.94 108 GLN A N 1
ATOM 820 C CA . GLN A 1 108 ? -12.923 12.145 2.671 1.00 84.94 108 GLN A CA 1
ATOM 821 C C . GLN A 1 108 ? -12.363 12.986 1.528 1.00 84.94 108 GLN A C 1
ATOM 823 O O . GLN A 1 108 ? -13.095 13.372 0.620 1.00 84.94 108 GLN A O 1
ATOM 828 N N . GLU A 1 109 ? -11.055 13.224 1.551 1.00 86.75 109 GLU A N 1
ATOM 829 C CA . GLU A 1 109 ? -10.368 14.050 0.562 1.00 86.75 109 GLU A CA 1
ATOM 830 C C . GLU A 1 109 ? -9.878 13.259 -0.658 1.00 86.75 109 GLU A C 1
ATOM 832 O O . GLU A 1 109 ? -9.419 13.862 -1.627 1.00 86.75 109 GLU A O 1
ATOM 837 N N . LYS A 1 110 ? -9.976 11.921 -0.624 1.00 86.88 110 LYS A N 1
ATOM 838 C CA . LYS A 1 110 ? -9.528 10.999 -1.682 1.00 86.88 110 LYS A CA 1
ATOM 839 C C . LYS A 1 110 ? -8.093 11.282 -2.110 1.00 86.88 110 LYS A C 1
ATOM 841 O O . LYS A 1 110 ? -7.766 11.304 -3.294 1.00 86.88 110 LYS A O 1
ATOM 846 N N . LYS A 1 111 ? -7.230 11.535 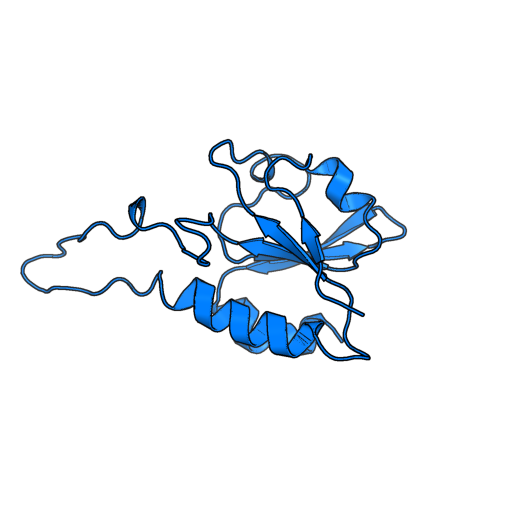-1.130 1.00 89.06 111 LYS A N 1
ATOM 847 C CA . LYS A 1 111 ? -5.833 11.895 -1.358 1.00 89.06 111 LYS A CA 1
ATOM 848 C C . LYS A 1 111 ? -4.920 11.100 -0.452 1.00 89.06 111 LYS A C 1
ATOM 850 O O . LYS A 1 111 ? -5.308 10.641 0.620 1.00 89.06 111 LYS A O 1
ATOM 855 N N . GLU A 1 112 ? -3.682 10.959 -0.887 1.00 90.56 112 GLU A N 1
ATOM 856 C CA . GLU A 1 112 ? -2.642 10.429 -0.028 1.00 90.56 112 GLU A CA 1
ATOM 857 C C . GLU A 1 112 ? -2.317 11.414 1.102 1.00 90.56 112 GLU 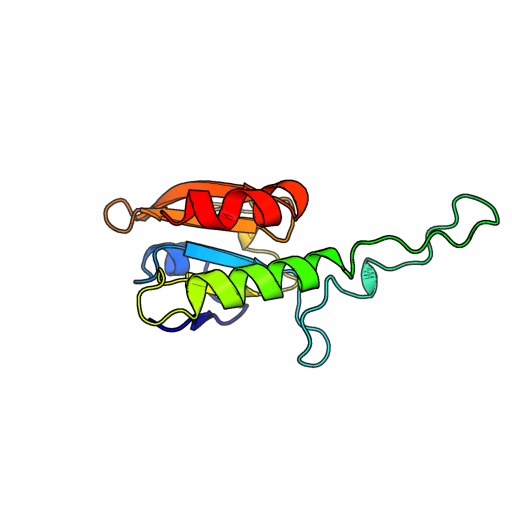A C 1
ATOM 859 O O . GLU A 1 112 ? -2.072 12.595 0.856 1.00 90.56 112 GLU A O 1
ATOM 864 N N . ILE A 1 113 ? -2.269 10.898 2.331 1.00 92.00 113 ILE A N 1
ATOM 865 C CA . ILE A 1 113 ? -1.872 11.652 3.532 1.00 92.00 113 ILE A CA 1
ATOM 866 C C . ILE A 1 113 ? -0.577 11.145 4.165 1.00 92.00 113 ILE A C 1
ATOM 868 O O . ILE A 1 113 ? -0.038 11.777 5.070 1.00 92.00 113 ILE A O 1
ATOM 872 N N . GLY A 1 114 ? -0.056 10.015 3.695 1.00 91.81 114 GLY A N 1
ATOM 873 C CA . GLY A 1 114 ? 1.236 9.511 4.127 1.00 91.81 114 GLY A CA 1
ATOM 874 C C . GLY A 1 114 ? 1.634 8.253 3.380 1.00 91.81 114 GLY A C 1
ATOM 875 O O . GLY A 1 114 ? 0.781 7.527 2.868 1.00 91.81 114 GLY A O 1
ATOM 876 N N . ARG A 1 115 ? 2.934 7.970 3.369 1.00 93.81 115 ARG A N 1
ATOM 877 C CA . ARG A 1 115 ? 3.485 6.736 2.815 1.00 93.81 115 ARG A CA 1
ATOM 878 C C . ARG A 1 115 ? 4.623 6.200 3.674 1.00 93.81 115 ARG A C 1
ATOM 880 O O . ARG A 1 115 ? 5.359 6.980 4.273 1.00 93.81 115 ARG A O 1
ATOM 887 N N . LEU A 1 116 ? 4.759 4.881 3.693 1.00 91.94 116 LEU A N 1
ATOM 888 C CA . LEU A 1 116 ? 5.947 4.162 4.134 1.00 91.94 116 LEU A CA 1
ATOM 889 C C . LEU A 1 116 ? 6.558 3.492 2.916 1.00 91.94 116 LEU A C 1
ATOM 891 O O . LEU A 1 116 ? 5.848 2.885 2.111 1.00 91.94 116 LEU A O 1
ATOM 895 N N . VAL A 1 117 ? 7.863 3.636 2.778 1.00 88.44 117 VAL A N 1
ATOM 896 C CA . VAL A 1 117 ? 8.591 3.272 1.573 1.00 88.44 117 VAL A CA 1
ATOM 897 C C . VAL A 1 117 ? 9.708 2.325 1.966 1.00 88.44 117 VAL A C 1
ATOM 899 O O . VAL A 1 117 ? 10.433 2.623 2.906 1.00 88.44 117 VAL A O 1
ATOM 902 N N . ASP A 1 118 ? 9.858 1.227 1.227 1.00 79.69 118 ASP A N 1
ATOM 903 C CA . ASP A 1 118 ? 10.871 0.206 1.498 1.00 79.69 118 ASP A CA 1
ATOM 904 C C . ASP A 1 118 ? 10.647 -0.538 2.832 1.00 79.69 118 ASP A C 1
ATOM 906 O O . ASP A 1 118 ? 9.880 -0.136 3.711 1.00 79.69 118 ASP A O 1
ATOM 910 N N . GLN A 1 119 ? 11.296 -1.682 2.982 1.00 78.00 119 GLN A N 1
ATOM 911 C CA . GLN A 1 119 ? 11.191 -2.536 4.154 1.00 78.00 119 GLN A CA 1
ATOM 912 C C . GLN A 1 119 ? 11.688 -1.852 5.430 1.00 78.00 119 GLN A C 1
ATOM 914 O O . GLN A 1 119 ? 11.054 -2.000 6.479 1.00 78.00 119 GLN A O 1
ATOM 919 N N . ASP A 1 120 ? 12.796 -1.114 5.345 1.00 81.81 120 ASP A N 1
ATOM 920 C CA . ASP A 1 120 ? 13.440 -0.480 6.500 1.00 81.81 120 ASP A CA 1
ATOM 921 C C . ASP A 1 120 ? 12.534 0.548 7.184 1.00 81.81 120 ASP A C 1
ATOM 923 O O . ASP A 1 120 ? 12.638 0.765 8.392 1.00 81.81 120 ASP A O 1
ATOM 927 N N . GLU A 1 121 ? 11.599 1.154 6.447 1.00 86.75 121 GLU A N 1
ATOM 928 C CA . GLU A 1 121 ? 10.560 1.983 7.050 1.00 86.75 121 GLU A CA 1
ATOM 929 C C . GLU A 1 121 ? 9.318 1.176 7.408 1.00 86.75 121 GLU A C 1
ATOM 931 O O . GLU A 1 121 ? 8.745 1.378 8.480 1.00 86.75 121 GLU A O 1
ATOM 936 N N . VAL A 1 122 ? 8.879 0.275 6.527 1.00 87.06 122 VAL A N 1
ATOM 937 C CA . VAL A 1 122 ? 7.625 -0.455 6.715 1.00 87.06 122 VAL A CA 1
ATOM 938 C C . VAL A 1 122 ? 7.676 -1.343 7.956 1.00 87.06 122 VAL A C 1
ATOM 940 O O . VAL A 1 122 ? 6.800 -1.226 8.808 1.00 87.06 122 VAL A O 1
ATOM 943 N N . ILE A 1 123 ? 8.696 -2.187 8.114 1.00 86.81 123 ILE A N 1
ATOM 944 C CA . ILE A 1 123 ? 8.758 -3.155 9.219 1.00 86.81 123 ILE A CA 1
ATOM 945 C C . ILE A 1 123 ? 8.694 -2.482 10.598 1.00 86.81 123 ILE A C 1
ATOM 947 O O . ILE A 1 123 ? 7.833 -2.862 11.394 1.00 86.81 123 ILE A O 1
ATOM 951 N N . PRO A 1 124 ? 9.543 -1.487 10.921 1.00 91.69 124 PRO A N 1
ATOM 952 C CA . PRO A 1 124 ? 9.513 -0.885 12.249 1.00 91.69 124 PRO A CA 1
ATOM 953 C C . PRO A 1 124 ? 8.378 0.130 12.440 1.00 91.69 124 PRO A C 1
ATOM 955 O O . PRO A 1 124 ? 7.995 0.389 13.582 1.00 91.69 124 PRO A O 1
ATOM 958 N N . ARG A 1 125 ? 7.837 0.739 11.371 1.00 91.44 125 ARG A N 1
ATOM 959 C CA . ARG A 1 125 ? 6.887 1.864 11.499 1.00 91.44 125 ARG A CA 1
ATOM 960 C C . ARG A 1 125 ? 5.438 1.498 11.216 1.00 91.44 125 ARG A C 1
ATOM 962 O O . ARG A 1 125 ? 4.568 2.262 11.636 1.00 91.44 125 ARG A O 1
ATOM 969 N N . LEU A 1 126 ? 5.147 0.372 10.558 1.00 89.69 126 LEU A N 1
ATOM 970 C CA . LEU A 1 126 ? 3.783 0.039 10.133 1.00 89.69 126 LEU A CA 1
ATOM 971 C C . LEU A 1 126 ? 2.800 0.010 11.307 1.00 89.69 126 LEU A C 1
ATOM 973 O O . LEU A 1 126 ? 1.759 0.654 11.228 1.00 89.69 126 LEU A O 1
ATOM 977 N N . GLU A 1 127 ? 3.155 -0.638 12.422 1.00 87.25 127 GLU A N 1
ATOM 978 C CA . GLU A 1 127 ? 2.287 -0.699 13.609 1.00 87.25 127 GLU A CA 1
ATOM 979 C C . GLU A 1 127 ? 1.961 0.693 14.181 1.00 87.25 127 GLU A C 1
ATOM 981 O O . GLU A 1 127 ? 0.860 0.908 14.682 1.00 87.25 127 GLU A O 1
ATOM 986 N N . SER A 1 128 ? 2.887 1.654 14.089 1.00 89.44 128 SER A N 1
ATOM 987 C CA . SER A 1 128 ? 2.652 3.037 14.536 1.00 89.44 128 SER A CA 1
ATOM 988 C C . SER A 1 128 ? 1.893 3.869 13.502 1.00 89.44 128 SER A C 1
ATOM 990 O O . SER A 1 128 ? 1.163 4.781 13.862 1.00 89.44 128 SER A O 1
ATOM 992 N N . PHE A 1 129 ? 2.064 3.568 12.216 1.00 90.25 129 PHE A N 1
ATOM 993 C CA . PHE A 1 129 ? 1.451 4.291 11.101 1.00 90.25 129 PHE A CA 1
ATOM 994 C C . PHE A 1 129 ? -0.048 3.994 10.936 1.00 90.25 129 PHE A C 1
ATOM 996 O O . PHE A 1 129 ? -0.813 4.808 10.395 1.00 90.25 129 PHE A O 1
ATOM 1003 N N . VAL A 1 130 ? -0.468 2.811 11.389 1.00 87.69 130 VAL A N 1
ATOM 1004 C CA . VAL A 1 130 ? -1.867 2.377 11.333 1.00 87.69 130 VAL A CA 1
ATOM 1005 C C . VAL A 1 130 ? -2.700 2.738 12.562 1.00 87.69 130 VAL A C 1
ATOM 1007 O O . VAL A 1 130 ? -3.922 2.611 12.506 1.00 87.69 130 VAL A O 1
ATOM 1010 N N . ARG A 1 131 ? -2.052 3.157 13.652 1.00 80.62 131 ARG A N 1
ATOM 1011 C CA . ARG A 1 131 ? -2.714 3.700 14.844 1.00 80.62 131 ARG A CA 1
ATOM 1012 C C . ARG A 1 131 ? -3.160 5.141 14.606 1.00 80.62 131 ARG A C 1
ATOM 1014 O O . ARG A 1 131 ? -4.137 5.533 15.273 1.00 80.62 131 ARG A O 1
#

Foldseek 3Di:
DDAAEDDQPDAPLVVLQDPAQKEWEAEADDPNDRAPDCVVVDQDDPDPDRPRDCRGVFSVLLVVVVCVQQVDPPHGYYYYHYHDPVRSCCDPPNVDDAPRKMFGHDNVVSHTPDMAGTSVRRVVCVNVVRD

InterPro domains:
  IPR010357 Thioredoxin domain-containing protein 17-like domain [PF06110] (81-119)

Sequence (131 aa):
MPLTIVPANTAPAALLDRPEGYLVFYSDVEDGRMWCGASTCFPGHLGDLMLMRPSMQDCRAVDDVVQKTFSAPDGPSAAIVWRAPSNVFRGEPFKLTVVPTIVKIDRQEKKEIGRLVDQDEVIPRLESFVR

Organism: NCBI:txid2018698